Protein AF-V7B939-F1 (afdb_monomer)

Solvent-accessible surface area (backbone atoms only — not comparable to full-atom values): 7126 Å² total; per-residue (Å²): 142,71,64,67,63,53,54,50,50,52,64,51,53,53,52,61,68,72,56,73,65,68,57,63,57,54,72,21,37,43,55,66,66,62,41,41,78,58,32,43,59,39,19,22,84,90,32,58,89,72,69,51,69,68,28,32,53,47,54,67,71,30,68,52,40,62,64,50,44,28,46,52,31,40,70,38,63,76,69,35,79,74,11,44,68,48,30,67,69,36,39,56,47,44,42,45,75,52,69,48,88,74,63,58,71,40,64,40,59,96,44,66,38,69,48,88,78,60,94,62,85,89,129

Structure (mmCIF, N/CA/C/O backbone):
data_AF-V7B939-F1
#
_entry.id   AF-V7B939-F1
#
loop_
_atom_site.group_PDB
_atom_site.id
_atom_site.type_symbol
_atom_site.label_atom_id
_atom_site.label_alt_id
_atom_site.label_comp_id
_atom_site.label_asym_id
_atom_site.label_entity_id
_atom_site.label_seq_id
_atom_site.pdbx_PDB_ins_code
_atom_site.Cartn_x
_atom_site.Cartn_y
_atom_site.Cartn_z
_atom_site.occupancy
_atom_site.B_iso_or_equiv
_atom_site.auth_seq_id
_atom_site.auth_comp_id
_atom_site.auth_asym_id
_atom_site.auth_atom_id
_atom_site.pdbx_PDB_model_num
ATOM 1 N N . MET A 1 1 ? 11.288 27.801 -42.007 1.00 49.78 1 MET A N 1
ATOM 2 C CA . MET A 1 1 ? 10.381 27.227 -40.986 1.00 49.78 1 MET A CA 1
ATOM 3 C C . MET A 1 1 ? 10.947 25.908 -40.430 1.00 49.78 1 MET A C 1
ATOM 5 O O . MET A 1 1 ? 10.374 24.862 -40.684 1.00 49.78 1 MET A O 1
ATOM 9 N N . GLY A 1 2 ? 12.083 25.929 -39.712 1.00 57.88 2 GLY A N 1
ATOM 10 C CA . GLY A 1 2 ? 12.833 24.696 -39.375 1.00 57.88 2 GLY A CA 1
ATOM 11 C C . GLY A 1 2 ? 13.045 24.394 -37.887 1.00 57.88 2 GLY A C 1
ATOM 12 O O . GLY A 1 2 ? 13.142 23.233 -37.537 1.00 57.88 2 GLY A O 1
ATOM 13 N N . ASN A 1 3 ? 13.046 25.385 -36.987 1.00 57.88 3 ASN A N 1
ATOM 14 C CA . ASN A 1 3 ? 13.362 25.122 -35.567 1.00 57.88 3 ASN A CA 1
ATOM 15 C C . ASN A 1 3 ? 12.130 24.941 -34.671 1.00 57.88 3 ASN A C 1
ATOM 17 O O . ASN A 1 3 ? 12.203 24.262 -33.653 1.00 57.88 3 ASN A O 1
ATOM 21 N N . ARG A 1 4 ? 10.983 25.526 -35.043 1.00 55.50 4 ARG A N 1
ATOM 22 C CA . ARG A 1 4 ? 9.767 25.486 -34.208 1.00 55.50 4 ARG A CA 1
ATOM 23 C C . ARG A 1 4 ? 9.107 24.104 -34.225 1.00 55.50 4 ARG A C 1
ATOM 25 O O . ARG A 1 4 ? 8.611 23.665 -33.200 1.00 55.50 4 ARG A O 1
ATOM 32 N N . ALA A 1 5 ? 9.156 23.408 -35.362 1.00 57.31 5 ALA A N 1
ATOM 33 C CA . ALA A 1 5 ? 8.588 22.068 -35.512 1.00 57.31 5 ALA A CA 1
ATOM 34 C C . ALA A 1 5 ? 9.406 20.998 -34.767 1.00 57.31 5 ALA A C 1
ATOM 36 O O . ALA A 1 5 ? 8.826 20.149 -34.098 1.00 57.31 5 ALA A O 1
ATOM 37 N N . PHE A 1 6 ? 10.742 21.083 -34.811 1.00 57.47 6 PHE A N 1
ATOM 38 C CA . PHE A 1 6 ? 11.615 20.185 -34.047 1.00 57.47 6 PHE A CA 1
ATOM 39 C C . PHE A 1 6 ? 11.500 20.424 -32.539 1.00 57.47 6 PHE A C 1
ATOM 41 O O . PHE A 1 6 ? 11.368 19.464 -31.787 1.00 57.47 6 PHE A O 1
ATOM 48 N N . ALA A 1 7 ? 11.452 21.685 -32.093 1.00 59.62 7 ALA A N 1
ATOM 49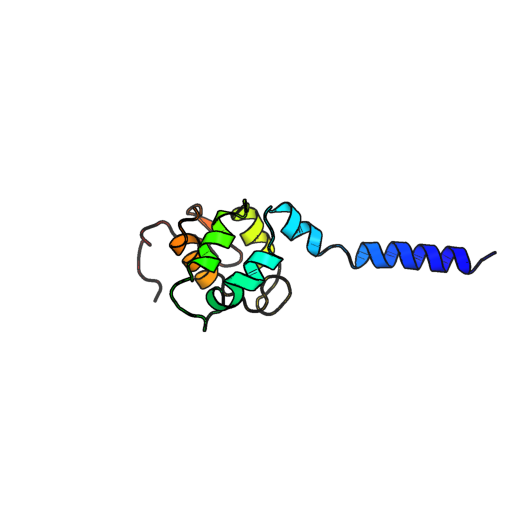 C CA . ALA A 1 7 ? 11.238 22.001 -30.680 1.00 59.62 7 ALA A CA 1
ATOM 50 C C . ALA A 1 7 ? 9.886 21.475 -30.159 1.00 59.62 7 ALA A C 1
ATOM 52 O O . ALA A 1 7 ? 9.821 20.964 -29.046 1.00 59.62 7 ALA A O 1
ATOM 53 N N . LEU A 1 8 ? 8.824 21.535 -30.973 1.00 57.88 8 LEU A N 1
ATOM 54 C CA . LEU A 1 8 ? 7.507 20.990 -30.621 1.00 57.88 8 LEU A CA 1
ATOM 55 C C . LEU A 1 8 ? 7.490 19.455 -30.598 1.00 57.88 8 LEU A C 1
ATOM 57 O O . LEU A 1 8 ? 6.911 18.882 -29.685 1.00 57.88 8 LEU A O 1
ATOM 61 N N . MET A 1 9 ? 8.157 18.776 -31.537 1.00 58.47 9 MET A N 1
ATOM 62 C CA . MET A 1 9 ? 8.270 17.310 -31.508 1.00 58.47 9 MET A CA 1
ATOM 63 C C . MET A 1 9 ? 9.081 16.806 -30.307 1.00 58.47 9 MET A C 1
ATOM 65 O O . MET A 1 9 ? 8.679 15.835 -29.672 1.00 58.47 9 MET A O 1
ATOM 69 N N . VAL A 1 10 ? 10.174 17.483 -29.939 1.00 58.94 10 VAL A N 1
ATOM 70 C CA . VAL A 1 10 ? 10.982 17.123 -28.758 1.00 58.94 10 VAL A CA 1
ATOM 71 C C . VAL A 1 10 ? 10.213 17.398 -27.456 1.00 58.94 10 VAL A C 1
ATOM 73 O O . VAL A 1 10 ? 10.289 16.601 -26.525 1.00 58.94 10 VAL A O 1
ATOM 76 N N . MET A 1 11 ? 9.393 18.456 -27.415 1.00 57.47 11 MET A N 1
ATOM 77 C CA . MET A 1 11 ? 8.497 18.783 -26.291 1.00 57.47 11 MET A CA 1
ATOM 78 C C . MET A 1 11 ? 7.201 17.959 -26.245 1.00 57.47 11 MET A C 1
ATOM 80 O O . MET A 1 11 ? 6.459 18.066 -25.283 1.00 57.47 11 MET A O 1
ATOM 84 N N . VAL A 1 12 ? 6.880 17.145 -27.248 1.00 56.56 12 VAL A N 1
ATOM 85 C CA . VAL A 1 12 ? 5.766 16.181 -27.156 1.00 56.56 12 VAL A CA 1
ATOM 86 C C . VAL A 1 12 ? 6.325 14.786 -26.875 1.00 56.56 12 VAL A C 1
ATOM 88 O O . VAL A 1 12 ? 5.824 14.087 -25.999 1.00 56.56 12 VAL A O 1
ATOM 91 N N . GLY A 1 13 ? 7.441 14.417 -27.512 1.00 54.53 13 GLY A N 1
ATOM 92 C CA . GLY A 1 13 ? 8.147 13.162 -27.250 1.00 54.53 13 GLY A CA 1
ATOM 93 C C . GLY A 1 13 ? 8.749 13.080 -25.842 1.00 54.53 13 GLY A C 1
ATOM 94 O O . GLY A 1 13 ? 8.613 12.053 -25.185 1.00 54.53 13 GLY A O 1
ATOM 95 N N . GLY A 1 14 ? 9.349 14.161 -25.329 1.00 51.88 14 GLY A N 1
ATOM 96 C CA . GLY A 1 14 ? 9.950 14.177 -23.987 1.00 51.88 14 GLY A CA 1
ATOM 97 C C . GLY A 1 14 ? 8.933 14.034 -22.847 1.00 51.88 14 GLY A C 1
ATOM 98 O O . GLY A 1 14 ? 9.242 13.469 -21.803 1.00 51.88 14 GLY A O 1
ATOM 99 N N . ILE A 1 15 ? 7.700 14.486 -23.068 1.00 54.22 15 ILE A N 1
ATOM 100 C CA . ILE A 1 15 ? 6.628 14.517 -22.066 1.00 54.22 15 ILE A CA 1
ATOM 101 C C . ILE A 1 15 ? 5.970 13.133 -22.010 1.00 54.22 15 ILE A C 1
ATOM 103 O O . ILE A 1 15 ? 5.634 12.645 -20.935 1.00 54.22 15 ILE A O 1
ATOM 107 N N . LEU A 1 16 ? 5.890 12.448 -23.157 1.00 50.00 16 LEU A N 1
ATOM 108 C CA . LEU A 1 16 ? 5.451 11.055 -23.249 1.00 50.00 16 LEU A CA 1
ATOM 109 C C . LEU A 1 16 ? 6.455 10.079 -22.607 1.00 50.00 16 LEU A C 1
ATOM 111 O O . LEU A 1 16 ? 6.043 9.092 -22.003 1.00 50.00 16 LEU A O 1
ATOM 115 N N . VAL A 1 17 ? 7.763 10.354 -22.675 1.00 52.66 17 VAL A N 1
ATOM 116 C CA . VAL A 1 17 ? 8.795 9.480 -22.079 1.00 52.66 17 VAL A CA 1
ATOM 117 C C . VAL A 1 17 ? 8.904 9.657 -20.556 1.00 52.66 17 VAL A C 1
ATOM 119 O O . VAL A 1 17 ? 9.161 8.684 -19.852 1.00 52.66 17 VAL A O 1
ATOM 122 N N . LEU A 1 18 ? 8.634 10.852 -20.020 1.00 49.34 18 LEU A N 1
ATOM 123 C CA . LEU A 1 18 ? 8.628 11.103 -18.568 1.00 49.34 18 LEU A CA 1
ATOM 124 C C . LEU A 1 18 ? 7.313 10.692 -17.872 1.00 49.34 18 LEU A C 1
ATOM 126 O O . LEU A 1 18 ? 7.277 10.576 -16.650 1.00 49.34 18 LEU A O 1
ATOM 130 N N . GLY A 1 19 ? 6.239 10.452 -18.631 1.00 44.12 19 GLY A N 1
ATOM 131 C CA . GLY A 1 19 ? 4.888 10.202 -18.110 1.00 44.12 19 GLY A CA 1
ATOM 132 C C . GLY A 1 19 ? 4.518 8.743 -17.817 1.00 44.12 19 GLY A C 1
ATOM 133 O O . GLY A 1 19 ? 3.356 8.477 -17.528 1.00 44.12 19 GLY A O 1
ATOM 134 N N . ASN A 1 20 ? 5.449 7.786 -17.892 1.00 47.97 20 ASN A N 1
ATOM 135 C CA . ASN A 1 20 ? 5.139 6.346 -17.809 1.00 47.97 20 ASN A CA 1
ATOM 136 C C . ASN A 1 20 ? 5.287 5.705 -16.410 1.00 47.97 20 ASN A C 1
ATOM 138 O O . ASN A 1 20 ? 5.412 4.490 -16.302 1.00 47.97 20 ASN A O 1
ATOM 142 N N . LEU A 1 21 ? 5.244 6.483 -15.325 1.00 48.28 21 LEU A N 1
ATOM 143 C CA . LEU A 1 21 ? 5.179 5.936 -13.958 1.00 48.28 21 LEU A CA 1
ATOM 144 C C . LEU A 1 21 ? 3.793 5.975 -13.276 1.00 48.28 21 LEU A C 1
ATOM 146 O O . LEU A 1 21 ? 3.491 5.008 -12.583 1.00 48.28 21 LEU A O 1
ATOM 150 N N . PRO A 1 22 ? 2.905 6.972 -13.477 1.00 49.56 22 PRO A N 1
ATOM 151 C CA . PRO A 1 22 ? 1.582 6.956 -12.838 1.00 49.56 22 PRO A CA 1
ATOM 152 C C . PRO A 1 22 ? 0.570 6.010 -13.511 1.00 49.56 22 PRO A C 1
ATOM 154 O O . PRO A 1 22 ? -0.507 5.782 -12.969 1.00 49.56 22 PRO A O 1
ATOM 157 N N . GLY A 1 23 ? 0.889 5.449 -14.684 1.00 53.69 23 GLY A N 1
ATOM 158 C CA . GLY A 1 23 ? -0.020 4.552 -15.405 1.00 53.69 23 GLY A CA 1
ATOM 159 C C . GLY A 1 23 ? -0.186 3.183 -14.742 1.00 53.69 23 GLY A C 1
ATOM 160 O O . GLY A 1 23 ? -1.291 2.650 -14.726 1.00 53.69 23 GLY A O 1
ATOM 161 N N . ILE A 1 24 ? 0.886 2.640 -14.150 1.00 60.06 24 ILE A N 1
ATOM 162 C CA . ILE A 1 24 ? 0.865 1.278 -13.599 1.00 60.06 24 ILE A CA 1
ATOM 163 C C . ILE A 1 24 ? 0.157 1.218 -12.247 1.00 60.06 24 ILE A C 1
ATOM 165 O O . ILE A 1 24 ? -0.599 0.288 -12.008 1.00 60.06 24 ILE A O 1
ATOM 169 N N . SER A 1 25 ? 0.312 2.215 -11.378 1.00 64.44 25 SER A N 1
ATOM 170 C CA . SER A 1 25 ? -0.487 2.268 -10.148 1.00 64.44 25 SER A CA 1
ATOM 171 C C . SER A 1 25 ? -1.972 2.464 -10.451 1.00 64.44 25 SER A C 1
ATOM 173 O O . SER A 1 25 ? -2.809 1.770 -9.884 1.00 64.44 25 SER A O 1
ATOM 175 N N . ALA A 1 26 ? -2.311 3.348 -11.397 1.00 68.19 26 ALA A N 1
ATOM 176 C CA . ALA A 1 26 ? -3.699 3.596 -11.787 1.00 68.19 26 ALA A CA 1
ATOM 177 C C . ALA A 1 26 ? -4.387 2.347 -12.364 1.00 68.19 26 ALA A C 1
ATOM 179 O O . ALA A 1 26 ? -5.589 2.159 -12.171 1.00 68.19 26 ALA A O 1
ATOM 180 N N . GLN A 1 27 ? -3.636 1.473 -13.041 1.00 80.69 27 GLN A N 1
ATOM 181 C CA . GLN A 1 27 ? -4.183 0.244 -13.616 1.00 80.69 27 GLN A CA 1
ATOM 182 C C . GLN A 1 27 ? -4.510 -0.824 -12.557 1.00 80.69 27 GLN A C 1
ATOM 184 O O . GLN A 1 27 ? -5.310 -1.713 -12.832 1.00 80.69 27 GLN A O 1
ATOM 189 N N . CYS A 1 28 ? -3.941 -0.719 -11.349 1.00 87.81 28 CYS A N 1
ATOM 190 C CA . CYS A 1 28 ? -4.265 -1.600 -10.225 1.00 87.81 28 CYS A CA 1
ATOM 191 C C . CYS A 1 28 ? -5.540 -1.179 -9.480 1.00 87.81 28 CYS A C 1
ATOM 193 O O . CYS A 1 28 ? -5.959 -1.866 -8.552 1.00 87.81 28 CYS A O 1
ATOM 195 N N . GLY A 1 29 ? -6.166 -0.067 -9.877 1.00 87.00 29 GLY A N 1
ATOM 196 C CA . GLY A 1 29 ? -7.307 0.497 -9.169 1.00 87.00 29 GLY A CA 1
ATOM 197 C C . GLY A 1 29 ? -6.913 1.182 -7.860 1.00 87.00 29 GLY A C 1
ATOM 198 O O . GLY A 1 29 ? -5.792 1.075 -7.370 1.00 87.00 29 GLY A O 1
ATOM 199 N N . GLY A 1 30 ? -7.864 1.923 -7.299 1.00 87.44 30 GLY A N 1
ATOM 200 C CA . GLY A 1 30 ? -7.643 2.718 -6.098 1.00 87.44 30 GLY A CA 1
ATOM 201 C C . GLY A 1 30 ? -6.750 3.950 -6.304 1.00 87.44 30 GLY A C 1
ATOM 202 O O . GLY A 1 30 ? -6.204 4.209 -7.378 1.00 87.44 30 GLY A O 1
ATOM 203 N N . ASN A 1 31 ? -6.628 4.750 -5.249 1.00 90.25 31 ASN A N 1
ATOM 204 C CA . ASN A 1 31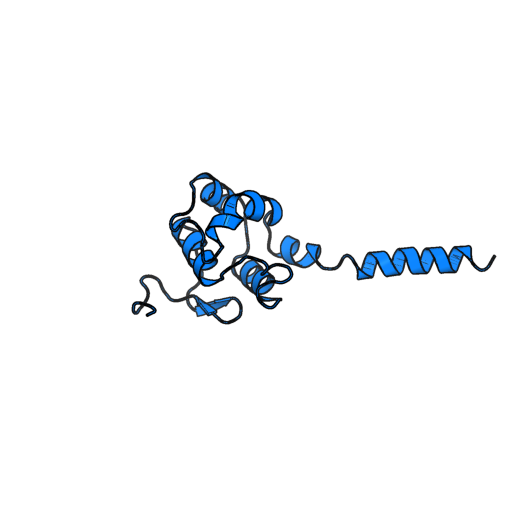 ? -5.793 5.941 -5.192 1.00 90.25 31 ASN A CA 1
ATOM 205 C C . ASN A 1 31 ? -4.583 5.682 -4.287 1.00 90.25 31 ASN A C 1
ATOM 207 O O . ASN A 1 31 ? -4.633 5.914 -3.081 1.00 90.25 31 ASN A O 1
ATOM 211 N N . PHE A 1 32 ? -3.481 5.225 -4.887 1.00 87.69 32 PHE A N 1
ATOM 212 C CA . PHE A 1 32 ? -2.225 4.962 -4.175 1.00 87.69 32 PHE A CA 1
ATOM 213 C C . PHE A 1 32 ? -1.650 6.195 -3.479 1.00 87.69 32 PHE A C 1
ATOM 215 O O . PHE A 1 32 ? -0.988 6.037 -2.462 1.00 87.69 32 PHE A O 1
ATOM 222 N N . THR A 1 33 ? -1.910 7.406 -3.980 1.00 89.25 33 THR A N 1
ATOM 223 C CA . THR A 1 33 ? -1.483 8.637 -3.304 1.00 89.25 33 THR A CA 1
ATOM 224 C C . THR A 1 33 ? -2.231 8.818 -1.989 1.00 89.25 33 THR A C 1
ATOM 226 O O . THR A 1 33 ? -1.587 8.998 -0.965 1.00 89.25 33 THR A O 1
ATOM 229 N N . ALA A 1 34 ? -3.559 8.680 -1.993 1.00 91.44 34 ALA A N 1
ATOM 230 C CA . ALA A 1 34 ? -4.363 8.795 -0.774 1.00 91.44 34 ALA A CA 1
ATOM 231 C C . ALA A 1 34 ? -4.032 7.690 0.242 1.00 91.44 34 ALA A C 1
ATOM 233 O O . ALA A 1 34 ? -3.930 7.949 1.436 1.00 91.44 34 ALA A O 1
ATOM 234 N N . ILE A 1 35 ? -3.799 6.464 -0.236 1.00 92.31 35 ILE A N 1
ATOM 235 C CA . ILE A 1 35 ? -3.349 5.357 0.617 1.00 92.31 35 ILE A CA 1
ATOM 236 C C . ILE A 1 35 ? -1.997 5.686 1.237 1.00 92.31 35 ILE A C 1
ATOM 238 O O . ILE A 1 35 ? -1.826 5.514 2.434 1.00 92.31 35 ILE A O 1
ATOM 242 N N . PHE A 1 36 ? -1.036 6.152 0.440 1.00 90.50 36 PHE A N 1
ATOM 243 C CA . PHE A 1 36 ? 0.296 6.472 0.938 1.00 90.50 36 PHE A CA 1
ATOM 244 C C . PHE A 1 36 ? 0.240 7.589 1.986 1.00 90.50 36 PHE A C 1
ATOM 246 O O . PHE A 1 36 ? 0.779 7.418 3.069 1.00 90.50 36 PHE A O 1
ATOM 253 N N . GLU A 1 37 ? -0.507 8.664 1.729 1.00 92.56 37 GLU A N 1
ATOM 254 C CA . GLU A 1 37 ? -0.704 9.761 2.688 1.00 92.56 37 GLU A CA 1
ATOM 255 C C . GLU A 1 37 ? -1.267 9.287 4.039 1.00 92.56 37 GLU A C 1
ATOM 257 O O . GLU A 1 37 ? -0.882 9.813 5.080 1.00 92.56 37 GLU A O 1
ATOM 262 N N . GLN A 1 38 ? -2.147 8.282 4.034 1.00 94.94 38 GLN A N 1
ATOM 263 C CA . GLN A 1 38 ? -2.795 7.773 5.248 1.00 94.94 38 GLN A CA 1
ATOM 264 C C . GLN A 1 38 ? -2.048 6.608 5.913 1.00 94.94 38 GLN A C 1
ATOM 266 O O . GLN A 1 38 ? -2.211 6.387 7.114 1.00 94.94 38 GLN A O 1
ATOM 271 N N . CYS A 1 39 ? -1.275 5.837 5.144 1.00 94.00 39 CYS A N 1
ATOM 272 C CA . CYS A 1 39 ? -0.744 4.543 5.569 1.00 94.00 39 CYS A CA 1
ATOM 273 C C . CYS A 1 39 ? 0.784 4.417 5.538 1.00 94.00 39 CYS A C 1
ATOM 275 O O . CYS A 1 39 ? 1.283 3.409 6.040 1.00 94.00 39 CYS A O 1
ATOM 277 N N . GLU A 1 40 ? 1.522 5.375 4.958 1.00 93.56 40 GLU A N 1
ATOM 278 C CA . GLU A 1 40 ? 2.981 5.287 4.755 1.00 93.56 40 GLU A CA 1
ATOM 279 C C . GLU A 1 40 ? 3.703 4.824 6.023 1.00 93.56 40 GLU A C 1
ATOM 281 O O . GLU A 1 40 ? 4.461 3.856 5.977 1.00 93.56 40 GLU A O 1
ATOM 286 N N . ASP A 1 41 ? 3.409 5.450 7.163 1.00 94.88 41 ASP A N 1
ATOM 287 C CA . ASP A 1 41 ? 4.077 5.144 8.426 1.00 94.88 41 ASP A CA 1
ATOM 288 C C . ASP A 1 41 ? 3.914 3.682 8.850 1.00 94.88 41 ASP A C 1
ATOM 290 O O . ASP A 1 41 ? 4.846 3.111 9.404 1.00 94.88 41 ASP A O 1
ATOM 294 N N . PHE A 1 42 ? 2.781 3.035 8.563 1.00 95.25 42 PHE A N 1
ATOM 295 C CA . PHE A 1 42 ? 2.548 1.632 8.930 1.00 95.25 42 PHE A CA 1
ATOM 296 C C . PHE A 1 42 ? 3.226 0.643 7.975 1.00 95.25 42 PHE A C 1
ATOM 298 O O . PHE A 1 42 ? 3.460 -0.509 8.348 1.00 95.25 42 PHE A O 1
ATOM 305 N N . PHE A 1 43 ? 3.543 1.071 6.750 1.00 93.94 43 PHE A N 1
ATOM 306 C CA . PHE A 1 43 ? 4.261 0.255 5.769 1.00 93.94 43 PHE A CA 1
ATOM 307 C C . PHE A 1 43 ? 5.773 0.270 5.970 1.00 93.94 43 PHE A C 1
ATOM 309 O O . PHE A 1 43 ? 6.468 -0.575 5.408 1.00 93.94 43 PHE A O 1
ATOM 316 N N . ARG A 1 44 ? 6.294 1.194 6.775 1.00 93.81 44 ARG A N 1
ATOM 317 C CA . ARG A 1 44 ? 7.716 1.260 7.111 1.00 93.81 44 ARG A CA 1
ATOM 318 C C . ARG A 1 44 ? 8.105 0.158 8.090 1.00 93.81 44 ARG A C 1
ATOM 320 O O . ARG A 1 44 ? 7.327 -0.242 8.959 1.00 93.81 44 ARG A O 1
ATOM 327 N N . GLU A 1 45 ? 9.350 -0.298 7.988 1.00 90.94 45 GLU A N 1
ATOM 328 C CA . GLU A 1 45 ? 9.928 -1.282 8.912 1.00 90.94 45 GLU A CA 1
ATOM 329 C C . GLU A 1 45 ? 9.839 -0.802 10.372 1.00 90.94 45 GLU A C 1
ATOM 331 O O . GLU A 1 45 ? 9.350 -1.531 11.237 1.00 90.94 45 GLU A O 1
ATOM 336 N N . ASP A 1 46 ? 10.206 0.460 10.615 1.00 92.50 46 ASP A N 1
ATOM 337 C CA . ASP A 1 46 ? 10.210 1.143 11.914 1.00 92.50 46 ASP A CA 1
ATOM 338 C C . ASP A 1 46 ? 8.865 1.791 12.295 1.00 92.50 46 ASP A C 1
ATOM 340 O O . ASP A 1 46 ? 8.767 2.507 13.293 1.00 92.50 46 ASP A O 1
ATOM 344 N N . GLY A 1 47 ? 7.819 1.516 11.514 1.00 90.69 47 GLY A N 1
ATOM 345 C CA . GLY A 1 47 ? 6.474 2.043 11.705 1.00 90.69 47 GLY A CA 1
ATOM 346 C C . GLY A 1 47 ? 5.742 1.531 12.950 1.00 90.69 47 GLY A C 1
ATOM 347 O O . GLY A 1 47 ? 6.157 0.536 13.557 1.00 90.69 47 GLY A O 1
ATOM 348 N N . PRO A 1 48 ? 4.584 2.118 13.310 1.00 92.81 48 PRO A N 1
ATOM 349 C CA . PRO A 1 48 ? 3.699 1.556 14.328 1.00 92.81 48 PRO A CA 1
ATOM 350 C C . PRO A 1 48 ? 3.256 0.133 13.958 1.00 92.81 48 PRO A C 1
ATOM 352 O O . PRO A 1 48 ? 3.060 -0.188 12.784 1.00 92.81 48 PRO A O 1
ATOM 355 N N . ARG A 1 49 ? 3.133 -0.765 14.945 1.00 88.62 49 ARG A N 1
ATOM 356 C CA . ARG A 1 49 ? 2.780 -2.170 14.672 1.00 88.62 49 ARG A CA 1
ATOM 357 C C . ARG A 1 49 ? 1.371 -2.302 14.105 1.00 88.62 49 ARG A C 1
ATOM 359 O O . ARG A 1 49 ? 1.222 -2.927 13.064 1.00 88.62 49 ARG A O 1
ATOM 366 N N . GLU A 1 50 ? 0.396 -1.725 14.796 1.00 92.25 50 GLU A N 1
ATOM 367 C CA . GLU A 1 50 ? -1.021 -1.790 14.443 1.00 92.25 50 GLU A CA 1
ATOM 368 C C . GLU A 1 50 ? -1.393 -0.639 13.499 1.00 92.25 50 GLU A C 1
ATOM 370 O O . GLU A 1 50 ? -0.981 0.497 13.764 1.00 92.25 50 GLU A O 1
ATOM 375 N N . PRO A 1 51 ? -2.165 -0.897 12.429 1.00 94.12 51 PRO A N 1
ATOM 376 C CA . PRO A 1 51 ? -2.663 0.164 11.566 1.00 94.12 51 PRO A CA 1
ATOM 377 C C . PRO A 1 51 ? -3.702 1.030 12.283 1.00 94.12 51 PRO A C 1
ATOM 379 O O . PRO A 1 51 ? -4.430 0.561 13.160 1.00 94.12 51 PRO A O 1
ATOM 382 N N . SER A 1 52 ? -3.796 2.300 11.888 1.00 96.50 52 SER A N 1
ATOM 383 C CA . SER A 1 52 ? -4.895 3.159 12.326 1.00 96.50 52 SER A CA 1
ATOM 384 C C . SER A 1 52 ? -6.206 2.787 11.635 1.00 96.50 52 SER A C 1
ATOM 386 O O . SER A 1 52 ? -6.219 2.232 10.531 1.00 96.50 52 SER A O 1
ATOM 388 N N . THR A 1 53 ? -7.321 3.155 12.267 1.00 96.62 53 THR A N 1
ATOM 389 C CA . THR A 1 53 ? -8.653 3.033 11.665 1.00 96.62 53 THR A CA 1
ATOM 390 C C . THR A 1 53 ? -8.714 3.790 10.342 1.00 96.62 53 THR A C 1
ATOM 392 O O . THR A 1 53 ? -9.196 3.252 9.354 1.00 96.62 53 THR A O 1
ATOM 395 N N . GLU A 1 54 ? -8.141 4.994 10.285 1.00 96.56 54 GLU A N 1
ATOM 396 C CA . GLU A 1 54 ? -8.128 5.825 9.083 1.00 96.56 54 GLU A CA 1
ATOM 397 C C . GLU A 1 54 ? -7.362 5.170 7.927 1.00 96.56 54 GLU A C 1
ATOM 399 O O . GLU A 1 54 ? -7.791 5.265 6.777 1.00 96.56 54 GLU A O 1
ATOM 404 N N . CYS A 1 55 ? -6.249 4.489 8.215 1.00 96.38 55 CYS A N 1
ATOM 405 C CA . CYS A 1 55 ? -5.513 3.745 7.199 1.00 96.38 55 CYS A CA 1
ATOM 406 C C . CYS A 1 55 ? -6.325 2.542 6.697 1.00 96.38 55 CYS A C 1
ATOM 408 O O . CYS A 1 55 ? -6.423 2.321 5.488 1.00 96.38 55 CYS A O 1
ATOM 410 N N . CYS A 1 56 ? -6.946 1.779 7.601 1.00 96.50 56 CYS A N 1
ATOM 411 C CA . CYS A 1 56 ? -7.765 0.638 7.201 1.00 96.50 56 CYS A CA 1
ATOM 412 C C . CYS A 1 56 ? -9.002 1.049 6.398 1.00 96.50 56 CYS A C 1
ATOM 414 O O . CYS A 1 56 ? -9.292 0.413 5.386 1.00 96.50 56 CYS A O 1
ATOM 416 N N . ASP A 1 57 ? -9.690 2.119 6.792 1.00 96.75 57 ASP A N 1
ATOM 417 C CA . ASP A 1 57 ? -10.851 2.645 6.072 1.00 96.75 57 ASP A CA 1
ATOM 418 C C . ASP A 1 57 ? -10.462 3.100 4.658 1.00 96.75 57 ASP A C 1
ATOM 420 O O . ASP A 1 57 ? -11.163 2.803 3.684 1.00 96.75 57 ASP A O 1
ATOM 424 N N . GLU A 1 58 ? -9.315 3.776 4.519 1.00 96.00 58 GLU A N 1
ATOM 425 C CA . GLU A 1 58 ? -8.797 4.170 3.210 1.00 96.00 58 GLU A CA 1
ATOM 426 C C . GLU A 1 58 ? -8.442 2.938 2.370 1.00 96.00 58 GLU A C 1
ATOM 428 O O . GLU A 1 58 ? -8.875 2.832 1.227 1.00 96.00 58 GLU A O 1
ATOM 433 N N . LEU A 1 59 ? -7.734 1.951 2.920 1.00 94.62 59 LEU A N 1
ATOM 434 C CA . LEU A 1 59 ? -7.405 0.730 2.184 1.00 94.62 59 LEU A CA 1
ATOM 435 C C . LEU A 1 59 ? -8.653 -0.056 1.749 1.00 94.62 59 LEU A C 1
ATOM 437 O O . LEU A 1 59 ? -8.691 -0.568 0.634 1.00 94.62 59 LEU A O 1
ATOM 441 N N . GLN A 1 60 ? -9.679 -0.142 2.597 1.00 94.06 60 GLN A N 1
ATOM 442 C CA . GLN A 1 60 ? -10.912 -0.876 2.302 1.00 94.06 60 GLN A CA 1
ATOM 443 C C . GLN A 1 60 ? -11.781 -0.178 1.254 1.00 94.06 60 GLN A C 1
ATOM 445 O O . GLN A 1 60 ? -12.437 -0.847 0.451 1.00 94.06 60 GLN A O 1
ATOM 450 N N . ARG A 1 61 ? -11.817 1.161 1.246 1.00 94.00 61 ARG A N 1
ATOM 451 C CA . ARG A 1 61 ? -12.621 1.906 0.263 1.00 94.00 61 ARG A CA 1
ATOM 452 C C . ARG A 1 61 ? -11.981 1.910 -1.122 1.00 94.00 61 ARG A C 1
ATOM 454 O O . ARG A 1 61 ? -12.673 2.103 -2.123 1.00 94.00 61 ARG A O 1
ATOM 461 N N . GLN A 1 62 ? -10.660 1.762 -1.179 1.00 87.25 62 GLN A N 1
ATOM 462 C CA . GLN A 1 62 ? -9.915 1.728 -2.423 1.00 87.25 62 GLN A CA 1
ATOM 463 C C . GLN A 1 62 ? -10.026 0.312 -2.995 1.00 87.25 62 GLN A C 1
ATOM 465 O O . GLN A 1 62 ? -9.482 -0.644 -2.457 1.00 87.25 62 GLN A O 1
ATOM 470 N N . ASN A 1 63 ? -10.776 0.157 -4.088 1.00 86.62 63 ASN A N 1
ATOM 471 C CA . ASN A 1 63 ? -10.943 -1.123 -4.781 1.00 86.62 63 ASN A CA 1
ATOM 472 C C . ASN A 1 63 ? -9.650 -1.504 -5.531 1.00 86.62 63 ASN A C 1
ATOM 474 O O . ASN A 1 63 ? -9.569 -1.361 -6.753 1.00 86.62 63 ASN A O 1
ATOM 478 N N . ILE A 1 64 ? -8.629 -1.903 -4.772 1.00 90.94 64 ILE A N 1
ATOM 479 C CA . ILE A 1 64 ? -7.280 -2.222 -5.245 1.00 90.94 64 ILE A CA 1
ATOM 480 C C . ILE A 1 64 ? -7.216 -3.699 -5.639 1.00 90.94 64 ILE A C 1
ATOM 482 O O . ILE A 1 64 ? -7.553 -4.583 -4.851 1.00 90.94 64 ILE A O 1
ATOM 486 N N . ASP A 1 65 ? -6.696 -3.978 -6.829 1.00 91.12 65 ASP A N 1
ATOM 487 C CA . ASP A 1 65 ? -6.207 -5.307 -7.179 1.00 91.12 65 ASP A CA 1
ATOM 488 C C . ASP A 1 65 ? -4.888 -5.562 -6.436 1.00 91.12 65 ASP A C 1
ATOM 490 O O . ASP A 1 65 ? -3.841 -4.993 -6.759 1.00 91.12 65 ASP A O 1
ATOM 494 N N . THR A 1 66 ? -4.939 -6.411 -5.411 1.00 89.94 66 THR A N 1
ATOM 495 C CA . THR A 1 66 ? -3.798 -6.683 -4.529 1.00 89.94 66 THR A CA 1
ATOM 496 C C . THR A 1 66 ? -2.652 -7.414 -5.227 1.00 89.94 66 THR A C 1
ATOM 498 O O . THR A 1 66 ? -1.500 -7.229 -4.832 1.00 89.94 66 THR 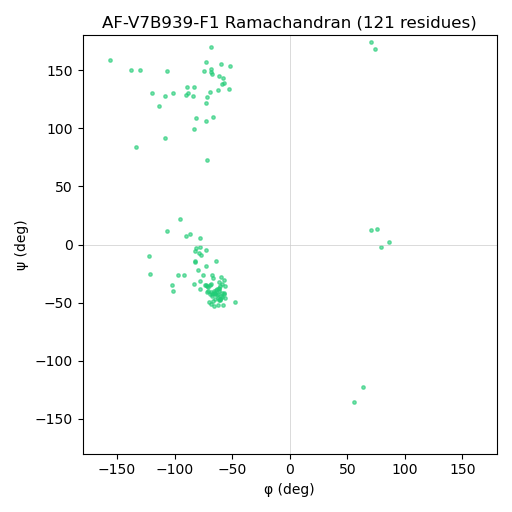A O 1
ATOM 501 N N . ASN A 1 67 ? -2.918 -8.190 -6.284 1.00 89.06 67 ASN A N 1
ATOM 502 C CA . ASN A 1 67 ? -1.871 -8.824 -7.089 1.00 89.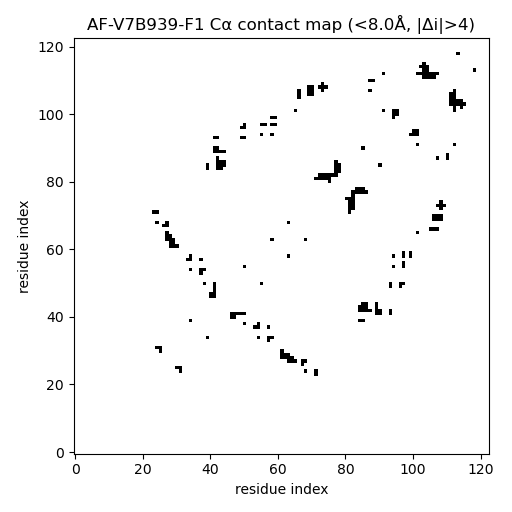06 67 ASN A CA 1
ATOM 503 C C . ASN A 1 67 ? -1.121 -7.768 -7.906 1.00 89.06 67 ASN A C 1
ATOM 505 O O . ASN A 1 67 ? 0.109 -7.703 -7.871 1.00 89.06 67 ASN A O 1
ATOM 509 N N . CYS A 1 68 ? -1.867 -6.911 -8.606 1.00 90.94 68 CYS A N 1
ATOM 510 C CA . CYS A 1 68 ? -1.309 -5.813 -9.385 1.00 90.94 68 CYS A CA 1
ATOM 511 C C . CYS A 1 68 ? -0.528 -4.846 -8.490 1.00 90.94 68 CYS A C 1
ATOM 513 O O . CYS A 1 68 ? 0.608 -4.496 -8.809 1.00 90.94 68 CYS A O 1
ATOM 515 N N . ALA A 1 69 ? -1.102 -4.459 -7.346 1.00 90.38 69 ALA A N 1
ATOM 516 C CA . ALA A 1 69 ? -0.472 -3.557 -6.388 1.00 90.38 69 ALA A CA 1
ATOM 517 C C . ALA A 1 69 ? 0.862 -4.111 -5.879 1.00 90.38 69 ALA A C 1
ATOM 519 O O . ALA A 1 69 ? 1.862 -3.396 -5.878 1.00 90.38 69 ALA A O 1
ATOM 520 N N . CYS A 1 70 ? 0.903 -5.397 -5.518 1.00 89.75 70 CYS A N 1
ATOM 521 C CA . CYS A 1 70 ? 2.139 -6.061 -5.116 1.00 89.75 70 CYS A CA 1
ATOM 522 C C . CYS A 1 70 ? 3.190 -6.050 -6.227 1.00 89.75 70 CYS A C 1
ATOM 524 O O . CYS A 1 70 ? 4.331 -5.664 -5.982 1.00 89.75 70 CYS A O 1
ATOM 526 N N . ALA A 1 71 ? 2.808 -6.411 -7.455 1.00 87.62 71 ALA A N 1
ATOM 527 C CA . ALA A 1 71 ? 3.714 -6.379 -8.600 1.00 87.62 71 ALA A CA 1
ATOM 528 C C . ALA A 1 71 ? 4.228 -4.958 -8.893 1.00 87.62 71 ALA A C 1
ATOM 530 O O . ALA A 1 71 ? 5.395 -4.779 -9.237 1.00 87.62 71 ALA A O 1
ATOM 531 N N . TYR A 1 72 ? 3.383 -3.938 -8.724 1.00 89.12 72 TYR A N 1
ATOM 532 C CA . TYR A 1 72 ? 3.761 -2.539 -8.893 1.00 89.12 72 TYR A CA 1
ATOM 533 C C . TYR A 1 72 ? 4.737 -2.067 -7.813 1.00 89.12 72 TYR A C 1
ATOM 535 O O . TYR A 1 72 ? 5.792 -1.530 -8.152 1.00 89.12 72 TYR A O 1
ATOM 543 N N . ILE A 1 73 ? 4.434 -2.290 -6.532 1.00 89.06 73 ILE A N 1
ATOM 544 C CA . ILE A 1 73 ? 5.317 -1.910 -5.419 1.00 89.06 73 ILE A CA 1
ATOM 545 C C . ILE A 1 73 ? 6.664 -2.620 -5.574 1.00 89.06 73 ILE A C 1
ATOM 547 O O . ILE A 1 73 ? 7.712 -1.986 -5.503 1.00 89.06 73 ILE A O 1
ATOM 551 N N . ALA A 1 74 ? 6.650 -3.911 -5.896 1.00 87.75 74 ALA A N 1
ATOM 552 C CA . ALA A 1 74 ? 7.855 -4.699 -6.106 1.00 87.75 74 ALA A CA 1
ATOM 553 C C . ALA A 1 74 ? 8.550 -4.487 -7.462 1.00 87.75 74 ALA A C 1
ATOM 555 O O . ALA A 1 74 ? 9.614 -5.058 -7.702 1.00 87.75 74 ALA A O 1
ATOM 556 N N . SER A 1 75 ? 8.000 -3.660 -8.357 1.00 87.81 75 SER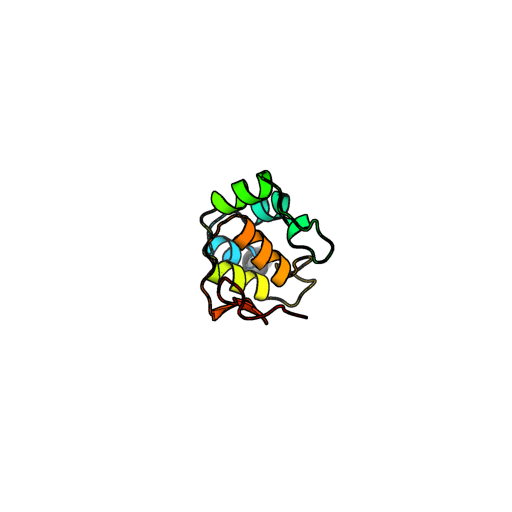 A N 1
ATOM 557 C CA . SER A 1 75 ? 8.599 -3.403 -9.677 1.00 87.81 75 SER A CA 1
ATOM 558 C C . SER A 1 75 ? 9.967 -2.715 -9.596 1.00 87.81 75 SER A C 1
ATOM 560 O O . SER A 1 75 ? 10.702 -2.645 -10.587 1.00 87.81 75 SER A O 1
ATOM 562 N N . ARG A 1 76 ? 10.314 -2.182 -8.419 1.00 86.06 76 ARG A N 1
ATOM 563 C CA . ARG A 1 76 ? 11.576 -1.506 -8.140 1.00 86.06 76 ARG A CA 1
ATOM 564 C C . ARG A 1 76 ? 12.234 -2.047 -6.861 1.00 86.06 76 ARG A C 1
ATOM 566 O O . ARG A 1 76 ? 11.536 -2.440 -5.928 1.00 86.06 76 ARG A O 1
ATOM 573 N N . PRO A 1 77 ? 13.579 -2.016 -6.796 1.00 86.31 77 PRO A N 1
ATOM 574 C CA . PRO A 1 77 ? 14.329 -2.233 -5.561 1.00 86.31 77 PRO A CA 1
ATOM 575 C C . PRO A 1 77 ? 13.852 -1.344 -4.397 1.00 86.31 77 PRO A C 1
ATOM 577 O O . PRO A 1 77 ? 13.356 -0.240 -4.642 1.00 86.31 77 PRO A O 1
ATOM 580 N N . PRO A 1 78 ? 14.038 -1.778 -3.137 1.00 88.62 78 PRO A N 1
ATOM 581 C CA . PRO A 1 78 ? 13.674 -0.969 -1.981 1.00 88.62 78 PRO A CA 1
ATOM 582 C C . PRO A 1 78 ? 14.473 0.341 -1.946 1.00 88.62 78 PRO A C 1
ATOM 584 O O . PRO A 1 78 ? 15.632 0.394 -2.362 1.00 88.62 78 PRO A O 1
ATOM 587 N N . GLY A 1 79 ? 13.831 1.414 -1.477 1.00 86.75 79 GLY A N 1
ATOM 588 C CA . GLY A 1 79 ? 14.427 2.757 -1.412 1.00 86.75 79 GLY A CA 1
ATOM 589 C C . GLY A 1 79 ? 14.303 3.589 -2.695 1.00 86.75 79 GLY A C 1
ATOM 590 O O . GLY A 1 79 ? 14.799 4.713 -2.742 1.00 86.75 79 GLY A O 1
ATOM 591 N N . ILE A 1 80 ? 13.641 3.077 -3.740 1.00 83.69 80 ILE A N 1
ATOM 592 C CA . ILE A 1 80 ? 13.352 3.844 -4.959 1.00 83.69 80 ILE A CA 1
ATOM 593 C C . ILE A 1 80 ? 11.933 3.610 -5.483 1.00 83.69 80 ILE A C 1
ATOM 595 O O . ILE A 1 80 ? 11.356 2.530 -5.360 1.00 83.69 80 ILE A O 1
ATOM 599 N N . GLY A 1 81 ? 11.384 4.636 -6.138 1.00 86.31 81 GLY A N 1
ATOM 600 C CA . GLY A 1 81 ? 10.081 4.563 -6.798 1.00 86.31 81 GLY A CA 1
ATOM 601 C C . GLY A 1 81 ? 8.960 4.128 -5.840 1.00 86.31 81 GLY A C 1
ATOM 602 O O . GLY A 1 81 ? 8.915 4.628 -4.718 1.00 86.31 81 GLY A O 1
ATOM 603 N N . PRO A 1 82 ? 8.069 3.206 -6.250 1.00 85.62 82 PRO A N 1
ATOM 604 C CA . PRO A 1 82 ? 6.929 2.786 -5.439 1.00 85.62 82 PRO A CA 1
ATOM 605 C C . PRO A 1 82 ? 7.301 1.905 -4.244 1.00 85.62 82 PRO A C 1
ATOM 607 O O . PRO A 1 82 ? 6.419 1.586 -3.460 1.00 85.62 82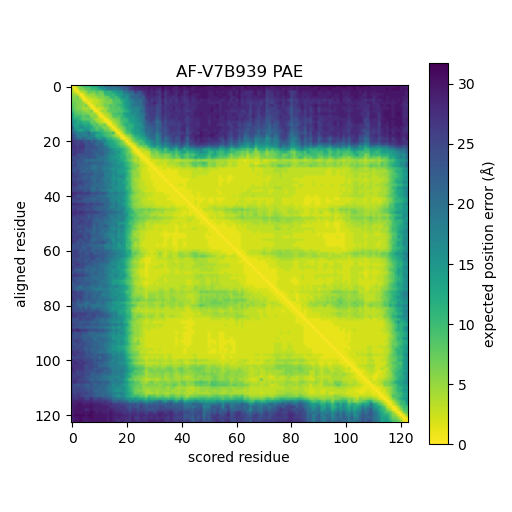 PRO A O 1
ATOM 610 N N . ARG A 1 83 ? 8.576 1.517 -4.096 1.00 88.94 83 ARG A N 1
ATOM 611 C CA . ARG A 1 83 ? 9.095 0.793 -2.927 1.00 88.94 83 ARG A CA 1
ATOM 612 C C . ARG A 1 83 ? 9.953 1.670 -2.013 1.00 88.94 83 ARG A C 1
ATOM 614 O O . ARG A 1 83 ? 10.687 1.176 -1.156 1.00 88.94 83 ARG A O 1
ATOM 621 N N . ASN A 1 84 ? 9.938 2.984 -2.221 1.00 89.94 84 ASN A N 1
ATOM 622 C CA . ASN A 1 84 ? 10.662 3.890 -1.346 1.00 89.94 84 ASN A CA 1
ATOM 623 C C . ASN A 1 84 ? 9.948 3.989 0.008 1.00 89.94 84 ASN A C 1
ATOM 625 O O . ASN A 1 84 ? 8.779 4.354 0.049 1.00 89.94 84 ASN A O 1
ATOM 629 N N . GLY A 1 85 ? 10.647 3.652 1.094 1.00 88.94 85 GLY A N 1
ATOM 630 C CA . GLY A 1 85 ? 10.074 3.669 2.444 1.00 88.94 85 GLY A CA 1
ATOM 631 C C . GLY A 1 85 ? 9.034 2.576 2.719 1.00 88.94 85 GLY A C 1
ATOM 632 O O . GLY A 1 85 ? 8.343 2.654 3.723 1.00 88.94 85 GLY A O 1
ATOM 633 N N . ILE A 1 86 ? 8.912 1.561 1.858 1.00 91.81 86 ILE A N 1
ATOM 634 C CA . ILE A 1 86 ? 7.916 0.494 2.014 1.00 91.81 86 ILE A CA 1
ATOM 635 C C . ILE A 1 86 ? 8.612 -0.836 2.295 1.00 91.81 86 ILE A C 1
ATOM 637 O O . ILE A 1 86 ? 9.364 -1.349 1.459 1.00 91.81 86 ILE A O 1
ATOM 641 N N . ASP A 1 87 ? 8.306 -1.419 3.452 1.00 92.56 87 ASP A N 1
ATOM 642 C CA . ASP A 1 87 ? 8.595 -2.812 3.762 1.00 92.56 87 ASP A CA 1
ATOM 643 C C . ASP A 1 87 ? 7.421 -3.709 3.336 1.00 92.56 87 ASP A C 1
ATOM 645 O O . ASP A 1 87 ? 6.250 -3.473 3.658 1.00 92.56 87 ASP A O 1
ATOM 649 N N . LEU A 1 88 ? 7.732 -4.765 2.583 1.00 91.25 88 LEU A N 1
ATOM 650 C CA . LEU A 1 88 ? 6.711 -5.639 2.002 1.00 91.25 88 LEU A CA 1
ATOM 651 C C . LEU A 1 88 ? 6.041 -6.521 3.060 1.00 91.25 88 LEU A C 1
ATOM 653 O O . LEU A 1 88 ? 4.838 -6.764 2.970 1.00 91.25 88 LEU A O 1
ATOM 657 N N . ASN A 1 89 ? 6.778 -6.960 4.085 1.00 91.12 89 ASN A N 1
ATOM 658 C CA . ASN A 1 89 ? 6.204 -7.766 5.161 1.00 91.12 89 ASN A CA 1
ATOM 659 C C . ASN A 1 89 ? 5.240 -6.928 6.005 1.00 91.12 89 ASN A C 1
ATOM 661 O O . ASN A 1 89 ? 4.146 -7.393 6.335 1.00 91.12 89 ASN A O 1
ATOM 665 N N . ARG A 1 90 ? 5.603 -5.674 6.300 1.00 92.50 90 ARG A N 1
ATOM 666 C CA . ARG A 1 90 ? 4.729 -4.714 6.985 1.00 92.50 90 ARG A CA 1
ATOM 667 C C . ARG A 1 90 ? 3.498 -4.401 6.147 1.00 92.50 90 ARG A C 1
ATOM 669 O O . ARG A 1 90 ? 2.396 -4.453 6.682 1.00 92.50 90 ARG A O 1
ATOM 676 N N . THR A 1 91 ? 3.653 -4.198 4.839 1.00 92.44 91 THR A N 1
ATOM 677 C CA . THR A 1 91 ? 2.519 -3.992 3.922 1.00 92.44 91 THR A CA 1
ATOM 678 C C . THR A 1 91 ? 1.546 -5.172 3.964 1.00 92.44 91 THR A C 1
ATOM 680 O O . THR A 1 91 ? 0.365 -4.979 4.239 1.00 92.44 91 THR A O 1
ATOM 683 N N . VAL A 1 92 ? 2.035 -6.407 3.797 1.00 92.19 92 VAL A N 1
ATOM 684 C CA . VAL A 1 92 ? 1.207 -7.627 3.873 1.00 92.19 92 VAL A CA 1
ATOM 685 C C . VAL A 1 92 ? 0.517 -7.761 5.232 1.00 92.19 92 VAL A C 1
ATOM 687 O O . VAL A 1 92 ? -0.660 -8.127 5.292 1.00 92.19 92 VAL A O 1
ATOM 690 N N . TYR A 1 93 ? 1.228 -7.466 6.323 1.00 91.81 93 TYR A N 1
ATOM 691 C CA . TYR A 1 93 ? 0.662 -7.486 7.669 1.00 91.81 93 TYR A CA 1
ATOM 692 C C . TYR A 1 93 ? -0.469 -6.465 7.821 1.00 91.81 93 TYR A C 1
ATOM 694 O O . TYR A 1 93 ? -1.567 -6.845 8.219 1.00 91.81 93 TYR A O 1
ATOM 702 N N . VAL A 1 94 ? -0.231 -5.200 7.464 1.00 93.38 94 VAL A N 1
ATOM 703 C CA . VAL A 1 94 ? -1.216 -4.114 7.572 1.00 93.38 94 VAL A CA 1
ATOM 704 C C . VAL A 1 94 ? -2.449 -4.419 6.730 1.00 93.38 94 VAL A C 1
ATOM 706 O O . VAL A 1 94 ? -3.565 -4.353 7.235 1.00 93.38 94 VAL A O 1
ATOM 709 N N . THR A 1 95 ? -2.270 -4.841 5.476 1.00 92.69 95 THR A N 1
ATOM 710 C CA . THR A 1 95 ? -3.381 -5.213 4.591 1.00 92.69 95 THR A CA 1
ATOM 711 C C . THR A 1 95 ? -4.250 -6.317 5.209 1.00 92.69 95 THR A C 1
ATOM 713 O O . THR A 1 95 ? -5.477 -6.219 5.194 1.00 92.69 95 THR A O 1
ATOM 716 N N . ARG A 1 96 ? -3.635 -7.333 5.831 1.00 92.00 96 ARG A N 1
ATOM 717 C CA . ARG A 1 96 ? -4.358 -8.402 6.545 1.00 92.00 96 ARG A CA 1
ATOM 718 C C . ARG A 1 96 ? -5.034 -7.925 7.819 1.00 92.00 96 ARG A C 1
ATOM 720 O O . ARG A 1 96 ? -6.167 -8.323 8.073 1.00 92.00 96 ARG A O 1
ATOM 727 N N . ALA A 1 97 ? -4.350 -7.104 8.610 1.00 93.00 97 ALA A N 1
ATOM 728 C CA . ALA A 1 97 ? -4.892 -6.527 9.835 1.00 93.00 97 ALA A CA 1
ATOM 729 C C . ALA A 1 97 ? -6.132 -5.668 9.536 1.00 93.00 97 ALA A C 1
ATOM 731 O O . ALA A 1 97 ? -7.116 -5.734 10.265 1.00 93.00 97 ALA A O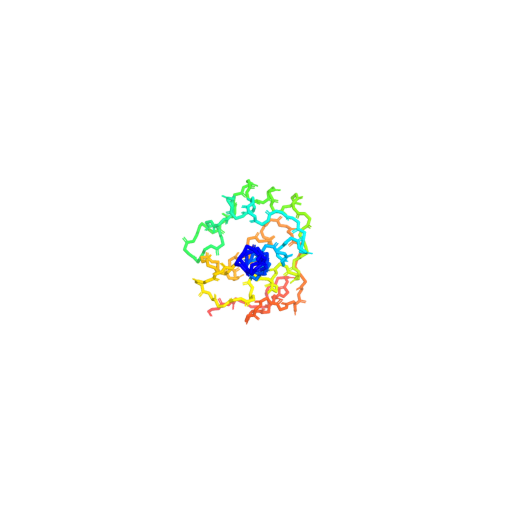 1
ATOM 732 N N . CYS A 1 98 ? -6.139 -4.972 8.396 1.00 94.00 98 CYS A N 1
ATOM 733 C CA . CYS A 1 98 ? -7.294 -4.242 7.878 1.00 94.00 98 CYS A CA 1
ATOM 734 C C . CYS A 1 98 ? -8.359 -5.133 7.206 1.00 94.00 98 CYS A C 1
ATOM 736 O O . CYS A 1 98 ? -9.316 -4.616 6.635 1.00 94.00 98 CYS A O 1
ATOM 738 N N . GLY A 1 99 ? -8.229 -6.464 7.243 1.00 92.19 99 GLY A N 1
ATOM 739 C CA . GLY A 1 99 ? -9.236 -7.400 6.732 1.00 92.19 99 GLY A CA 1
ATOM 740 C C . GLY A 1 99 ? -9.292 -7.536 5.208 1.00 92.19 99 GLY A C 1
ATOM 741 O O . GLY A 1 99 ? -10.247 -8.109 4.685 1.00 92.19 99 GLY A O 1
ATOM 742 N N . ILE A 1 100 ? -8.289 -7.036 4.483 1.00 91.44 100 ILE A N 1
ATOM 743 C CA . ILE A 1 100 ? -8.242 -7.137 3.022 1.00 91.44 100 ILE A CA 1
ATOM 744 C C . ILE A 1 100 ? -7.662 -8.501 2.632 1.00 91.44 100 ILE A C 1
ATOM 746 O O . ILE A 1 100 ? -6.586 -8.882 3.111 1.00 91.44 100 ILE A O 1
ATOM 750 N N . PRO A 1 101 ? -8.353 -9.266 1.770 1.00 88.44 101 PRO A N 1
ATOM 751 C CA . PRO A 1 101 ? -7.913 -10.600 1.405 1.00 88.44 101 PRO A CA 1
ATOM 752 C C . PRO A 1 101 ? -6.645 -10.550 0.546 1.00 88.44 101 PRO A C 1
ATOM 754 O O . PRO A 1 101 ? -6.573 -9.857 -0.468 1.00 88.44 101 PRO A O 1
ATOM 757 N N . LEU A 1 102 ? -5.661 -11.359 0.935 1.00 89.75 102 LEU A N 1
ATOM 758 C CA . LEU A 1 102 ? -4.459 -11.641 0.156 1.00 89.75 102 LEU A CA 1
ATOM 759 C C . LEU A 1 102 ? -4.405 -13.138 -0.129 1.00 89.75 102 LEU A C 1
ATOM 761 O O . LEU A 1 102 ? -4.553 -13.946 0.792 1.00 89.75 102 LEU A O 1
ATOM 765 N N . SER A 1 103 ? -4.187 -13.504 -1.390 1.00 88.00 103 SER A N 1
ATOM 766 C CA . SER A 1 103 ? -4.189 -14.908 -1.799 1.00 88.00 103 SER A CA 1
ATOM 767 C C . SER A 1 103 ? -2.932 -15.613 -1.276 1.00 88.00 103 SER A C 1
ATOM 769 O O . SER A 1 103 ? -1.824 -15.140 -1.528 1.00 88.00 103 SER A O 1
ATOM 771 N N . PRO A 1 104 ? -3.046 -16.744 -0.557 1.00 86.94 104 PRO A N 1
ATOM 772 C CA . PRO A 1 104 ? -1.881 -17.546 -0.202 1.00 86.94 104 PRO A CA 1
ATOM 773 C C . PRO A 1 104 ? -1.107 -17.981 -1.451 1.00 86.94 104 PRO A C 1
ATOM 775 O O . PRO A 1 104 ? -1.710 -18.360 -2.453 1.00 86.94 104 PRO A O 1
ATOM 778 N N . GLY A 1 105 ? 0.222 -17.938 -1.392 1.00 85.56 105 GLY A N 1
ATOM 779 C CA . GLY A 1 105 ? 1.091 -18.273 -2.523 1.00 85.56 105 GLY A CA 1
ATOM 780 C C . GLY A 1 105 ? 1.241 -17.161 -3.567 1.00 85.56 105 GLY A C 1
ATOM 781 O O . GLY A 1 105 ? 2.005 -17.336 -4.510 1.00 85.56 105 GLY A O 1
ATOM 782 N N . GLN A 1 106 ? 0.558 -16.022 -3.405 1.00 87.19 106 GLN A N 1
ATOM 783 C CA . GLN A 1 106 ? 0.787 -14.834 -4.226 1.00 87.19 106 GLN A CA 1
ATOM 784 C C . GLN A 1 106 ? 2.219 -14.321 -4.025 1.00 87.19 106 GLN A C 1
ATOM 786 O O . GLN A 1 106 ? 2.677 -14.165 -2.891 1.00 87.19 106 GLN A O 1
ATOM 791 N N . GLU A 1 107 ? 2.902 -14.025 -5.127 1.00 87.88 107 GLU A N 1
ATOM 792 C CA . GLU A 1 107 ? 4.215 -13.383 -5.115 1.00 87.88 107 GLU A CA 1
ATOM 793 C C . GLU A 1 107 ? 4.064 -11.860 -4.993 1.00 87.88 107 GLU A C 1
ATOM 795 O O . GLU A 1 107 ? 3.235 -11.235 -5.658 1.00 87.88 107 GLU A O 1
ATOM 800 N N . CYS A 1 108 ? 4.877 -11.255 -4.132 1.00 87.56 108 CYS A N 1
ATOM 801 C CA . CYS A 1 108 ? 4.965 -9.815 -3.944 1.00 87.56 108 CYS A CA 1
ATOM 802 C C . CYS A 1 108 ? 6.445 -9.439 -3.919 1.00 87.56 108 CYS A C 1
ATOM 804 O O . CYS A 1 108 ? 7.071 -9.392 -2.864 1.00 87.56 108 CYS A O 1
ATOM 806 N N . GLY A 1 109 ? 7.037 -9.262 -5.100 1.00 83.69 109 GLY A N 1
ATOM 807 C CA . GLY A 1 109 ? 8.485 -9.098 -5.215 1.00 83.69 109 GLY A CA 1
ATOM 808 C C . GLY A 1 109 ? 9.231 -10.339 -4.763 1.00 83.69 109 GLY A C 1
ATOM 809 O O . GLY A 1 109 ? 9.014 -11.419 -5.299 1.00 83.69 109 GLY A O 1
ATOM 810 N N . GLU A 1 110 ? 10.114 -10.177 -3.783 1.00 84.88 110 GLU A N 1
ATOM 811 C CA . GLU A 1 110 ? 10.908 -11.267 -3.222 1.00 84.88 110 GLU A CA 1
ATOM 812 C C . GLU A 1 110 ? 10.184 -12.109 -2.157 1.00 84.88 110 GLU A C 1
ATOM 814 O O . GLU A 1 110 ? 10.747 -13.106 -1.704 1.0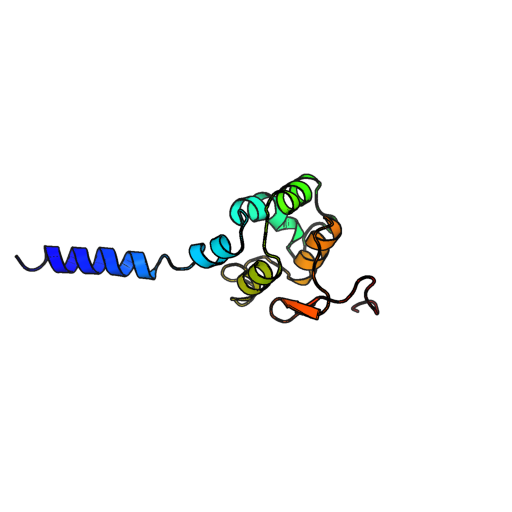0 84.88 110 GLU A O 1
ATOM 819 N N . ILE A 1 111 ? 8.965 -11.736 -1.740 1.00 88.75 111 ILE A N 1
ATOM 820 C CA . ILE A 1 111 ? 8.208 -12.483 -0.725 1.00 88.75 111 ILE A CA 1
ATOM 821 C C . ILE A 1 111 ? 7.040 -13.263 -1.329 1.00 88.75 111 ILE A C 1
ATOM 823 O O . ILE A 1 111 ? 6.399 -12.836 -2.291 1.00 88.75 111 ILE A O 1
ATOM 827 N N . ILE A 1 112 ? 6.724 -14.396 -0.702 1.00 89.06 112 ILE A N 1
ATOM 828 C CA . ILE A 1 112 ? 5.530 -15.192 -0.992 1.00 89.06 112 ILE A CA 1
ATOM 829 C C . ILE A 1 112 ? 4.562 -15.029 0.175 1.00 89.06 112 ILE A C 1
ATOM 831 O O . ILE A 1 112 ? 4.918 -15.241 1.336 1.00 89.06 112 ILE A O 1
ATOM 835 N N . ILE A 1 113 ? 3.318 -14.673 -0.130 1.00 88.88 113 ILE A N 1
ATOM 836 C CA . ILE A 1 113 ? 2.276 -14.476 0.872 1.00 88.88 113 ILE A CA 1
ATOM 837 C C . ILE A 1 113 ? 1.936 -15.823 1.533 1.00 88.88 113 ILE A C 1
ATOM 839 O O . ILE A 1 113 ? 1.327 -16.705 0.926 1.00 88.88 113 ILE A O 1
ATOM 843 N N . ALA A 1 114 ? 2.313 -15.982 2.804 1.00 84.50 114 ALA A N 1
ATOM 844 C CA . ALA A 1 114 ? 2.064 -17.202 3.575 1.00 84.50 114 ALA A CA 1
ATOM 845 C C . ALA A 1 114 ? 0.561 -17.414 3.858 1.00 84.50 114 ALA A C 1
ATOM 847 O O . ALA A 1 114 ? -0.141 -16.426 4.071 1.00 84.50 114 ALA A O 1
ATOM 848 N N . PRO A 1 115 ? 0.039 -18.653 3.930 1.00 77.56 115 PRO A N 1
ATOM 849 C CA . PRO A 1 115 ? -1.345 -18.903 4.340 1.00 77.56 115 PRO A CA 1
ATOM 850 C C . PRO A 1 115 ? -1.638 -18.377 5.755 1.00 77.56 115 PRO A C 1
ATOM 852 O O . PRO A 1 115 ? -0.727 -18.240 6.568 1.00 77.56 115 PRO A O 1
ATOM 855 N N . THR A 1 116 ? -2.904 -18.074 6.056 1.00 70.19 116 THR A N 1
ATOM 856 C CA . THR A 1 116 ? -3.363 -17.737 7.414 1.00 70.19 116 THR A CA 1
ATOM 857 C C . THR A 1 116 ? -4.062 -18.942 8.066 1.00 70.19 116 THR A C 1
ATOM 859 O O . THR A 1 116 ? -4.962 -19.511 7.445 1.00 70.19 116 THR A O 1
ATOM 862 N N . PRO A 1 117 ? -3.706 -19.330 9.312 1.00 62.47 117 PRO A N 1
ATOM 863 C CA . PRO A 1 117 ? -2.572 -18.840 10.107 1.00 62.47 117 PRO A CA 1
ATOM 864 C C . PRO A 1 117 ? -1.223 -19.278 9.509 1.00 62.47 117 PRO A C 1
ATOM 866 O O . PRO A 1 117 ? -1.138 -20.335 8.883 1.00 62.47 117 PRO A O 1
ATOM 869 N N . ALA A 1 118 ? -0.184 -18.449 9.682 1.00 53.03 118 ALA A N 1
ATOM 870 C CA . ALA A 1 118 ? 1.160 -18.738 9.177 1.00 53.03 118 ALA A CA 1
ATOM 871 C C . ALA A 1 118 ? 1.610 -20.129 9.661 1.00 53.03 118 ALA A C 1
ATOM 873 O O . A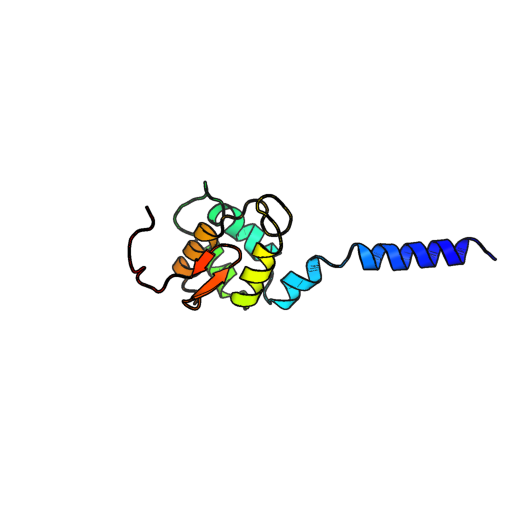LA A 1 118 ? 1.439 -20.415 10.849 1.00 53.03 118 ALA A O 1
ATOM 874 N N . PRO A 1 119 ? 2.171 -20.993 8.793 1.00 54.06 119 PRO A N 1
ATOM 875 C CA . PRO A 1 119 ? 2.547 -22.343 9.200 1.00 54.06 119 PRO A CA 1
ATOM 876 C C . PRO A 1 119 ? 3.525 -22.374 10.383 1.00 54.06 119 PRO A C 1
ATOM 878 O O . PRO A 1 119 ? 3.440 -23.298 11.181 1.00 54.06 119 PRO A O 1
ATOM 881 N N . TYR A 1 120 ? 4.396 -21.368 10.533 1.00 46.62 120 TYR A N 1
ATOM 882 C CA . TYR A 1 120 ? 5.362 -21.221 11.631 1.00 46.62 120 TYR A CA 1
ATOM 883 C C . TYR A 1 120 ? 5.747 -19.733 11.804 1.00 46.62 120 TYR A C 1
ATOM 885 O O . TYR A 1 120 ? 5.552 -18.961 10.858 1.00 46.62 120 TYR A O 1
ATOM 893 N N . PRO A 1 121 ? 6.266 -19.300 12.973 1.00 48.91 121 PRO A N 1
ATOM 894 C CA . PRO A 1 121 ? 6.846 -17.966 13.130 1.00 48.91 121 PRO A CA 1
ATOM 895 C C . PRO A 1 121 ? 8.014 -17.774 12.154 1.00 48.91 121 PRO A C 1
ATOM 897 O O . PRO A 1 121 ? 8.805 -18.692 11.951 1.00 48.91 121 PRO A O 1
ATOM 900 N N . LEU A 1 122 ? 8.092 -16.600 11.528 1.00 48.12 122 LEU A N 1
ATOM 901 C CA . LEU A 1 122 ? 9.283 -16.160 10.806 1.00 48.12 122 LEU A CA 1
ATOM 902 C C . LEU A 1 122 ? 10.231 -15.567 11.856 1.00 48.12 122 LEU A C 1
ATOM 904 O O . LEU A 1 122 ? 9.985 -14.454 12.324 1.00 48.12 122 LEU A O 1
ATOM 908 N N . ASP A 1 123 ? 11.210 -16.365 12.285 1.00 44.28 123 ASP A N 1
ATOM 909 C CA . ASP A 1 123 ? 12.367 -15.934 13.083 1.00 44.28 123 ASP A CA 1
ATOM 910 C C . ASP A 1 123 ? 13.368 -15.138 12.229 1.00 44.28 123 ASP A C 1
ATOM 912 O O . ASP A 1 123 ? 13.649 -15.571 11.083 1.00 44.28 123 ASP A O 1
#

Radius of gyration: 18.29 Å; Cα contacts (8 Å, |Δi|>4): 135; chains: 1; bounding box: 27×50×56 Å

Mean predicted aligned error: 10.83 Å

InterPro domains:
  IPR016140 Bifunctional inhibitor/plant lipid transfer protein/seed storage helical domain [PF14368] (23-108)
  IPR036312 Bifunctional inhibitor/plant lipid transfer protein/seed storage helical domain superfamily [G3DSA:1.10.110.10] (25-105)
  IPR036312 Bifunctional inhibitor/plant lipid transfer protein/seed storage helical domain superfamily [SSF47699] (36-103)

Organism: Phaseolus vulgaris (NCBI:txid3885)

Sequence (123 aa):
MGNRAFALMVMVGGILVLGNLPGISAQCGGNFTAIFEQCEDFFREDGPREPSTECCDELQRQNIDTNCACAYIASRPPGIGPRNGIDLNRTVYVTRACGIPLSPGQECGEIIIAPTPAPYPLD

Secondary structure (DSSP, 8-state):
--HHHHHHHHHHHHHHHHT-SHHHHHHT-S-HHHHHHHHHHHHSTTS-SSPPHHHHHHHHHS---HHHHHHHHTTS-TTSGGGTT--HHHHHHHHHHTT----TT-EETTEE-PPSSPSS---

pLDDT: mean 80.49, std 16.53, range [44.12, 96.75]

Foldseek 3Di:
DPDPVVVVVCVVVVCVVVPPLVPQQVVQWFDVVCLCVQCLQQQAPNHDPAHDPSNLVRLVVTNGNPLSLLCSCLVDDACDRSNNRGDPVSVLNHCVSSVHDDDQQRDRNPDGRADPVHPDDDD

Nearest PDB structures (foldseek):
  2rkn-assembly1_A  TM=7.516E-01  e=3.570E-03  Arabidopsis thaliana